Protein AF-M0R0I3-F1 (afdb_monomer)

Mean predicted aligned error: 6.27 Å

Structure (mmCIF, N/CA/C/O backbone):
data_AF-M0R0I3-F1
#
_entry.id   AF-M0R0I3-F1
#
loop_
_atom_site.group_PDB
_atom_site.id
_atom_site.type_symbol
_atom_site.label_atom_id
_atom_site.label_alt_id
_atom_site.label_comp_id
_atom_site.label_asym_id
_atom_site.label_entity_id
_atom_site.label_seq_id
_atom_site.pdbx_PDB_ins_code
_atom_site.Cartn_x
_atom_site.Cartn_y
_atom_site.Cartn_z
_atom_site.occupancy
_atom_site.B_iso_or_equiv
_atom_site.auth_seq_id
_atom_site.auth_comp_id
_atom_site.auth_asym_id
_atom_site.auth_atom_id
_atom_site.pdbx_PDB_model_num
ATOM 1 N N . MET A 1 1 ? 12.231 -8.109 -28.473 1.00 79.06 1 MET A N 1
ATOM 2 C CA . MET A 1 1 ? 12.574 -8.087 -27.032 1.00 79.06 1 MET A CA 1
ATOM 3 C C . MET A 1 1 ? 12.182 -6.751 -26.406 1.00 79.06 1 MET A C 1
ATOM 5 O O . MET A 1 1 ? 11.462 -6.767 -25.423 1.00 79.06 1 MET A O 1
ATOM 9 N N . GLU A 1 2 ? 12.518 -5.624 -27.038 1.00 82.75 2 GLU A N 1
ATOM 10 C CA . GLU A 1 2 ? 12.112 -4.262 -26.636 1.00 82.75 2 GLU A CA 1
ATOM 11 C C . GLU A 1 2 ? 10.617 -4.095 -26.304 1.00 82.75 2 GLU A C 1
ATOM 13 O O . GLU A 1 2 ? 10.285 -3.671 -25.204 1.00 82.75 2 GLU A O 1
ATOM 18 N N . LYS A 1 3 ? 9.702 -4.544 -27.178 1.00 88.62 3 LYS A N 1
ATOM 19 C CA . LYS A 1 3 ? 8.250 -4.499 -26.902 1.00 88.62 3 LYS A CA 1
ATOM 20 C C . LYS A 1 3 ? 7.852 -5.206 -25.597 1.00 88.62 3 LYS A C 1
ATOM 22 O O . LYS A 1 3 ? 6.929 -4.766 -24.925 1.00 88.62 3 LYS A O 1
ATOM 27 N N . LYS A 1 4 ? 8.531 -6.302 -25.233 1.00 89.94 4 LYS A N 1
ATOM 28 C CA . LYS A 1 4 ? 8.256 -7.005 -23.971 1.00 89.94 4 LYS A CA 1
ATOM 29 C C . LYS A 1 4 ? 8.718 -6.172 -22.774 1.00 89.94 4 LYS A C 1
ATOM 31 O O . LYS A 1 4 ? 7.980 -6.093 -21.808 1.00 89.94 4 LYS A O 1
ATOM 36 N N . VAL A 1 5 ? 9.877 -5.516 -22.867 1.00 89.56 5 VAL A N 1
ATOM 37 C CA . VAL A 1 5 ? 10.398 -4.628 -21.811 1.00 89.56 5 VAL A CA 1
ATOM 38 C C . VAL A 1 5 ? 9.466 -3.437 -21.580 1.00 89.56 5 VAL A C 1
ATOM 40 O O . VAL A 1 5 ? 9.169 -3.122 -20.433 1.00 89.56 5 VAL A O 1
ATOM 43 N N . ASP A 1 6 ? 8.955 -2.816 -22.647 1.00 89.62 6 ASP A N 1
ATOM 44 C CA . ASP A 1 6 ? 7.994 -1.708 -22.538 1.00 89.62 6 ASP A CA 1
ATOM 45 C C . ASP A 1 6 ? 6.694 -2.141 -21.839 1.00 89.62 6 ASP A C 1
ATOM 47 O O . ASP A 1 6 ? 6.240 -1.496 -20.894 1.00 89.62 6 ASP A O 1
ATOM 51 N N . VAL A 1 7 ? 6.129 -3.286 -22.242 1.00 94.88 7 VAL A N 1
ATOM 52 C CA . VAL A 1 7 ? 4.926 -3.843 -21.602 1.00 94.88 7 VAL A CA 1
ATOM 53 C C . VAL A 1 7 ? 5.189 -4.198 -20.138 1.00 94.88 7 VAL A C 1
ATOM 55 O O . VAL A 1 7 ? 4.378 -3.850 -19.284 1.00 94.88 7 VAL A O 1
ATOM 58 N N . THR A 1 8 ? 6.324 -4.832 -19.828 1.00 93.12 8 THR A N 1
ATOM 59 C CA . THR A 1 8 ? 6.706 -5.149 -18.445 1.00 93.12 8 THR A CA 1
ATOM 60 C C . THR A 1 8 ? 6.838 -3.884 -17.604 1.00 93.12 8 THR A C 1
ATOM 62 O O . THR A 1 8 ? 6.306 -3.840 -16.501 1.00 93.12 8 THR A O 1
ATOM 65 N N . SER A 1 9 ? 7.488 -2.837 -18.120 1.00 92.38 9 SER A N 1
ATOM 66 C CA . SER A 1 9 ? 7.644 -1.572 -17.396 1.00 92.38 9 SER A CA 1
ATOM 67 C C . SER A 1 9 ? 6.296 -0.941 -17.066 1.00 92.38 9 SER A C 1
ATOM 69 O O . SER A 1 9 ? 6.072 -0.559 -15.922 1.00 92.38 9 SER A O 1
ATOM 71 N N . LYS A 1 10 ? 5.383 -0.876 -18.042 1.00 93.94 10 LYS A N 1
ATOM 72 C CA . LYS A 1 10 ? 4.030 -0.341 -17.835 1.00 93.94 10 LYS A CA 1
ATOM 73 C C . LYS A 1 10 ? 3.255 -1.156 -16.805 1.00 93.94 10 LYS A C 1
ATOM 75 O O . LYS A 1 10 ? 2.693 -0.580 -15.878 1.00 93.94 10 LYS A O 1
ATOM 80 N N . ALA A 1 11 ? 3.285 -2.482 -16.935 1.00 95.38 11 ALA A N 1
ATOM 81 C CA . ALA A 1 11 ? 2.604 -3.383 -16.015 1.00 95.38 11 ALA A CA 1
ATOM 82 C C . ALA A 1 11 ? 3.111 -3.216 -14.576 1.00 95.38 11 ALA A C 1
ATOM 84 O O . ALA A 1 11 ? 2.305 -3.084 -13.661 1.00 95.38 11 ALA A O 1
ATOM 85 N N . VAL A 1 12 ? 4.431 -3.164 -14.364 1.00 95.00 12 VAL A N 1
ATOM 86 C CA . VAL A 1 12 ? 4.999 -3.000 -13.018 1.00 95.00 12 VAL A CA 1
ATOM 87 C C . VAL A 1 12 ? 4.623 -1.642 -12.423 1.00 95.00 12 VAL A C 1
ATOM 89 O O . VAL A 1 12 ? 4.202 -1.591 -11.270 1.00 95.00 12 VAL A O 1
ATOM 92 N N . THR A 1 13 ? 4.716 -0.550 -13.191 1.00 93.69 13 THR A N 1
ATOM 93 C CA . THR A 1 13 ? 4.322 0.785 -12.711 1.00 93.69 13 THR A CA 1
ATOM 94 C C . THR A 1 13 ? 2.847 0.838 -12.310 1.00 93.69 13 THR A C 1
ATOM 96 O O . THR A 1 13 ? 2.519 1.378 -11.253 1.00 93.69 13 THR A O 1
ATOM 99 N N . GLU A 1 14 ? 1.956 0.259 -13.116 1.00 96.50 14 GLU A N 1
ATOM 100 C CA . GLU A 1 14 ? 0.522 0.249 -12.824 1.00 96.50 14 GLU A CA 1
ATOM 101 C C . GLU A 1 14 ? 0.191 -0.624 -11.608 1.00 96.50 14 GLU A C 1
ATOM 103 O O . GLU A 1 14 ? -0.504 -0.176 -10.696 1.00 96.50 14 GLU A O 1
ATOM 108 N N . VAL A 1 15 ? 0.737 -1.842 -11.546 1.00 97.31 15 VAL A N 1
ATOM 109 C CA . VAL A 1 15 ? 0.532 -2.761 -10.417 1.00 97.31 15 VAL A CA 1
ATOM 110 C C . VAL A 1 15 ? 1.040 -2.148 -9.110 1.00 97.31 15 VAL A C 1
ATOM 112 O O . VAL A 1 15 ? 0.350 -2.233 -8.093 1.00 97.31 15 VAL A O 1
ATOM 115 N N . LEU A 1 16 ? 2.196 -1.475 -9.129 1.00 95.69 16 LEU A N 1
ATOM 116 C CA . LEU A 1 16 ? 2.715 -0.729 -7.980 1.00 95.69 16 LEU A CA 1
ATOM 117 C C . LEU A 1 16 ? 1.728 0.341 -7.506 1.00 95.69 16 LEU A C 1
ATOM 119 O O . LEU A 1 16 ? 1.370 0.366 -6.328 1.00 95.69 16 LEU A O 1
ATOM 123 N N . ALA A 1 17 ? 1.262 1.196 -8.420 1.00 94.75 17 ALA A N 1
ATOM 124 C CA . ALA A 1 17 ? 0.337 2.275 -8.087 1.00 94.75 17 ALA A CA 1
ATOM 125 C C . ALA A 1 17 ? -0.968 1.733 -7.484 1.00 94.75 17 ALA A C 1
ATOM 127 O O . ALA A 1 17 ? -1.382 2.171 -6.409 1.00 94.75 17 ALA A O 1
ATOM 128 N N . ARG A 1 18 ? -1.568 0.717 -8.118 1.00 97.56 18 ARG A N 1
ATOM 129 C CA . ARG A 1 18 ? -2.803 0.078 -7.640 1.00 97.56 18 ARG A CA 1
ATOM 130 C C . ARG A 1 18 ? -2.636 -0.595 -6.286 1.00 97.56 18 ARG A C 1
ATOM 132 O O . ARG A 1 18 ? -3.535 -0.512 -5.457 1.00 97.56 18 ARG A O 1
ATOM 139 N N . THR A 1 19 ? -1.489 -1.220 -6.036 1.00 97.38 19 THR A N 1
ATOM 140 C CA . THR A 1 19 ? -1.211 -1.861 -4.744 1.00 97.38 19 THR A CA 1
ATOM 141 C C . THR A 1 19 ? -1.091 -0.824 -3.628 1.00 97.38 19 THR A C 1
ATOM 143 O O . THR A 1 19 ? -1.662 -1.001 -2.557 1.00 97.38 19 THR A O 1
ATOM 146 N N . ILE A 1 20 ? -0.409 0.295 -3.885 1.00 95.62 20 ILE A N 1
ATOM 147 C CA . ILE A 1 20 ? -0.272 1.392 -2.918 1.00 95.62 20 ILE A CA 1
ATOM 148 C C . ILE A 1 20 ? -1.638 2.042 -2.620 1.00 95.62 20 ILE A C 1
ATOM 150 O O . ILE A 1 20 ? -1.944 2.329 -1.462 1.00 95.62 20 ILE A O 1
ATOM 154 N N . GLU A 1 21 ? -2.473 2.250 -3.644 1.00 96.50 21 GLU A N 1
ATOM 155 C CA . GLU A 1 21 ? -3.847 2.758 -3.494 1.00 96.50 21 GLU A CA 1
ATOM 156 C C . GLU A 1 21 ? -4.748 1.796 -2.715 1.00 96.50 21 GLU A C 1
ATOM 158 O O . GLU A 1 21 ? -5.546 2.246 -1.894 1.00 96.50 21 GLU A O 1
ATOM 163 N N . TYR A 1 22 ? -4.607 0.492 -2.958 1.00 96.81 22 TYR A N 1
ATOM 164 C CA . TYR A 1 22 ? -5.348 -0.559 -2.2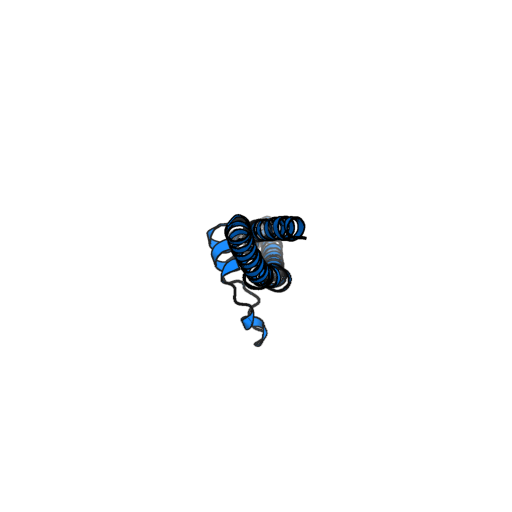65 1.00 96.81 22 TYR A CA 1
ATOM 165 C C . TYR A 1 22 ? -5.014 -0.599 -0.772 1.00 96.81 22 TYR A C 1
ATOM 167 O O . TYR A 1 22 ? -5.922 -0.600 0.058 1.00 96.81 22 TYR A O 1
ATOM 175 N N . LEU A 1 23 ? -3.723 -0.597 -0.425 1.00 95.38 23 LEU A N 1
ATOM 176 C CA . LEU A 1 23 ? -3.295 -0.629 0.973 1.00 95.38 23 LEU A CA 1
ATOM 177 C C . LEU A 1 23 ? -3.717 0.643 1.707 1.00 95.38 23 LEU A C 1
ATOM 179 O O . LEU A 1 23 ? -4.187 0.571 2.841 1.00 95.38 23 LEU A O 1
ATOM 183 N N . GLN A 1 24 ? -3.562 1.805 1.063 1.00 95.44 24 GLN A N 1
ATOM 184 C CA . GLN A 1 24 ? -3.874 3.102 1.655 1.00 95.44 24 GLN A CA 1
ATOM 185 C C . GLN A 1 24 ? -4.694 3.983 0.695 1.00 95.44 24 GLN A C 1
ATOM 187 O O . GLN A 1 24 ? -4.148 4.817 -0.047 1.00 95.44 24 GLN A O 1
ATOM 192 N N . PRO A 1 25 ? -6.037 3.866 0.754 1.00 94.62 25 PRO A N 1
ATOM 193 C CA . PRO A 1 25 ? -6.940 4.733 0.005 1.00 94.62 25 PRO A CA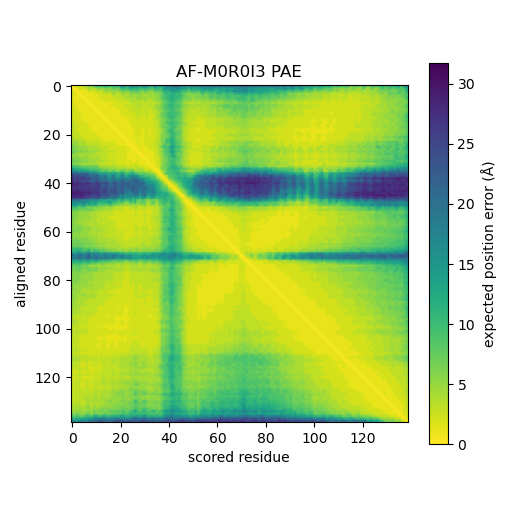 1
ATOM 194 C C . PRO A 1 25 ? -6.808 6.203 0.416 1.00 94.62 25 PRO A C 1
ATOM 196 O O . PRO A 1 25 ? -6.915 7.090 -0.428 1.00 94.62 25 PRO A O 1
ATOM 199 N N . ASN A 1 26 ? -6.512 6.470 1.693 1.00 92.38 26 ASN A N 1
ATOM 200 C CA . ASN A 1 26 ? -6.267 7.818 2.198 1.00 92.38 26 ASN A CA 1
ATOM 201 C C . ASN A 1 26 ? -4.924 8.373 1.666 1.00 92.38 26 ASN A C 1
ATOM 203 O O . ASN A 1 26 ? -3.875 7.805 1.985 1.00 92.38 26 ASN A O 1
ATOM 207 N N . PRO A 1 27 ? -4.911 9.509 0.937 1.00 92.88 27 PRO A N 1
ATOM 208 C CA . PRO A 1 27 ? -3.684 10.097 0.392 1.00 92.88 27 PRO A CA 1
ATOM 209 C C . PRO A 1 27 ? -2.603 10.421 1.435 1.00 92.88 27 PRO A C 1
ATOM 211 O O . PRO A 1 27 ? -1.415 10.258 1.158 1.00 92.88 27 PRO A O 1
ATOM 214 N N . ALA A 1 28 ? -2.985 10.854 2.641 1.00 89.25 28 ALA A N 1
ATOM 215 C CA . ALA A 1 28 ? -2.029 11.219 3.687 1.00 89.25 28 ALA A CA 1
ATOM 216 C C . ALA A 1 28 ? -1.307 9.986 4.256 1.00 89.25 28 ALA A C 1
ATOM 218 O O . ALA A 1 28 ? -0.082 9.977 4.390 1.00 89.25 28 ALA A O 1
ATOM 219 N N . SER A 1 29 ? -2.057 8.919 4.542 1.00 90.38 29 SER A N 1
ATOM 220 C CA . SER A 1 29 ? -1.491 7.642 4.992 1.00 90.38 29 SER A CA 1
ATOM 221 C C . SER A 1 29 ? -0.680 6.967 3.885 1.00 90.38 29 SER A C 1
ATOM 223 O O . SER A 1 29 ? 0.380 6.403 4.146 1.00 90.38 29 SER A O 1
ATOM 225 N N . ARG A 1 30 ? -1.107 7.111 2.625 1.00 92.56 30 ARG A N 1
ATOM 226 C CA . ARG A 1 30 ? -0.383 6.612 1.448 1.00 92.56 30 ARG A CA 1
ATOM 227 C C . ARG A 1 30 ? 1.016 7.209 1.311 1.00 92.56 30 ARG A C 1
ATOM 229 O O . ARG A 1 30 ? 1.975 6.484 1.033 1.00 92.56 30 ARG A O 1
ATOM 236 N N . ALA A 1 31 ? 1.150 8.517 1.532 1.00 89.19 31 ALA A N 1
ATOM 237 C CA . ALA A 1 31 ? 2.452 9.179 1.523 1.00 89.19 31 ALA A CA 1
ATOM 238 C C . ALA A 1 31 ? 3.385 8.577 2.589 1.00 89.19 31 ALA A C 1
ATOM 240 O O . ALA A 1 31 ? 4.536 8.257 2.297 1.00 89.19 31 ALA A O 1
ATOM 241 N N . LYS A 1 32 ? 2.865 8.329 3.798 1.00 88.06 32 LYS A N 1
ATOM 242 C CA . LYS A 1 32 ? 3.625 7.698 4.885 1.00 88.06 32 LYS A CA 1
ATOM 243 C C . LYS A 1 32 ? 3.993 6.241 4.595 1.00 88.06 32 LYS A C 1
ATOM 245 O O . LYS A 1 32 ? 5.123 5.855 4.872 1.00 88.06 32 LYS A O 1
ATOM 250 N N . LEU A 1 33 ? 3.093 5.455 3.994 1.00 88.31 33 LEU A N 1
ATOM 251 C CA . LEU A 1 33 ? 3.380 4.083 3.550 1.00 88.31 33 LEU A CA 1
ATOM 252 C C . LEU A 1 33 ? 4.557 4.049 2.566 1.00 88.31 33 LEU A C 1
ATOM 254 O O . LEU A 1 33 ? 5.433 3.197 2.675 1.00 88.31 33 LEU A O 1
ATOM 258 N N . THR A 1 34 ? 4.604 4.998 1.631 1.00 84.69 34 THR A N 1
ATOM 259 C CA . THR A 1 34 ? 5.699 5.087 0.652 1.00 84.69 34 THR A CA 1
ATOM 260 C C . THR A 1 34 ? 7.036 5.407 1.332 1.00 84.69 34 THR A C 1
ATOM 262 O O . THR A 1 34 ? 8.069 4.875 0.941 1.00 84.69 34 THR A O 1
ATOM 265 N N . MET A 1 35 ? 7.010 6.218 2.395 1.00 81.50 35 MET A N 1
ATOM 266 C CA . MET A 1 35 ? 8.182 6.588 3.203 1.00 81.50 35 MET A CA 1
ATOM 267 C C . MET A 1 35 ? 8.563 5.548 4.270 1.00 81.50 35 MET A C 1
ATOM 269 O O . MET A 1 35 ? 9.501 5.761 5.040 1.00 81.50 35 MET A O 1
ATOM 273 N N . LEU A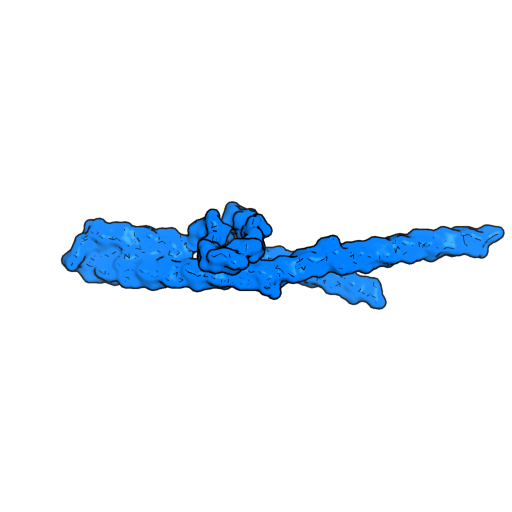 1 36 ? 7.833 4.435 4.356 1.00 77.81 36 LEU A N 1
ATOM 274 C CA . LEU A 1 36 ? 8.052 3.418 5.374 1.00 77.81 36 LEU A CA 1
ATOM 275 C C . LEU A 1 36 ? 9.367 2.682 5.076 1.00 77.81 36 LEU A C 1
ATOM 277 O O . LEU A 1 36 ? 9.488 1.953 4.089 1.00 77.81 36 LEU A O 1
ATOM 281 N N . ASN A 1 37 ? 10.374 2.918 5.920 1.00 64.50 37 ASN A N 1
ATOM 282 C CA . ASN A 1 37 ? 11.713 2.359 5.758 1.00 64.50 37 ASN A CA 1
ATOM 283 C C . ASN A 1 37 ? 11.775 0.903 6.246 1.00 64.50 37 ASN A C 1
ATOM 285 O O . ASN A 1 37 ? 11.468 0.594 7.398 1.00 64.50 37 ASN A O 1
ATOM 289 N N . THR A 1 38 ? 12.281 0.018 5.389 1.00 57.56 38 THR A N 1
ATOM 290 C CA . THR A 1 38 ? 12.408 -1.435 5.624 1.00 57.56 38 THR A CA 1
ATOM 291 C C . THR A 1 38 ? 13.422 -1.801 6.722 1.00 57.56 38 THR A C 1
ATOM 293 O O . THR A 1 38 ? 13.387 -2.898 7.279 1.00 57.56 38 THR A O 1
ATOM 296 N N . VAL A 1 39 ? 14.267 -0.849 7.134 1.00 45.41 39 VAL A N 1
ATOM 297 C CA . VAL A 1 39 ? 15.355 -1.034 8.118 1.00 45.41 39 VAL A CA 1
ATOM 298 C C . VAL A 1 39 ? 14.851 -1.259 9.558 1.00 45.41 39 VAL A C 1
ATOM 300 O O . VAL A 1 39 ? 15.585 -1.757 10.410 1.00 45.41 39 VAL A O 1
ATOM 303 N N . SER A 1 40 ? 13.576 -0.995 9.847 1.00 48.06 40 SER A N 1
ATOM 304 C CA . SER A 1 40 ? 13.021 -1.102 11.204 1.00 48.06 40 SER A CA 1
ATOM 305 C C . SER A 1 40 ? 12.808 -2.533 11.737 1.00 48.06 40 SER A C 1
ATOM 307 O O . SER A 1 40 ? 12.494 -2.704 12.918 1.00 48.06 40 SER A O 1
ATOM 309 N N . LYS A 1 41 ? 13.017 -3.581 10.922 1.00 46.97 41 LYS A N 1
ATOM 310 C CA . LYS A 1 41 ? 12.940 -4.985 11.381 1.00 46.97 41 LYS A CA 1
ATOM 311 C C . LYS A 1 41 ? 14.245 -5.541 11.963 1.00 46.97 41 LYS A C 1
ATOM 313 O O . LYS A 1 41 ? 14.166 -6.469 12.761 1.00 46.97 41 LYS A O 1
ATOM 318 N N . ILE A 1 42 ? 15.417 -4.955 11.681 1.00 44.75 42 ILE A N 1
ATOM 319 C CA . ILE A 1 42 ? 16.704 -5.451 12.233 1.00 44.75 42 ILE A CA 1
ATOM 320 C C . ILE A 1 42 ? 16.749 -5.328 13.773 1.00 44.75 42 ILE A C 1
ATOM 322 O O . ILE A 1 42 ? 17.481 -6.058 14.433 1.00 44.75 42 ILE A O 1
ATOM 326 N N . ARG A 1 43 ? 15.915 -4.461 14.366 1.00 47.97 43 ARG A N 1
ATOM 327 C CA . ARG A 1 43 ? 15.758 -4.309 15.826 1.00 47.97 43 ARG A CA 1
ATOM 328 C C . ARG A 1 43 ? 14.427 -4.828 16.395 1.00 47.97 43 ARG A C 1
ATOM 330 O O . ARG A 1 43 ? 14.157 -4.612 17.570 1.00 47.97 43 ARG A O 1
ATOM 337 N N . GLY A 1 44 ? 13.594 -5.502 15.595 1.00 47.50 44 GLY A N 1
ATOM 338 C CA . GLY A 1 44 ? 12.384 -6.184 16.081 1.00 47.50 44 GLY A CA 1
ATOM 339 C C . GLY A 1 44 ? 11.251 -5.294 16.619 1.00 47.50 44 GLY A C 1
ATOM 340 O O . GLY A 1 44 ? 10.417 -5.794 17.368 1.00 47.50 44 GLY A O 1
ATOM 341 N N . GLN A 1 45 ? 11.196 -3.998 16.275 1.00 46.66 45 GLN A N 1
ATOM 342 C CA . GLN A 1 45 ? 10.373 -3.036 17.032 1.00 46.66 45 GLN A CA 1
ATOM 343 C C . GLN A 1 45 ? 9.367 -2.174 16.264 1.00 46.66 45 GLN A C 1
ATOM 345 O O . GLN A 1 45 ? 8.745 -1.315 16.880 1.00 46.66 45 GLN A O 1
ATOM 350 N N . VAL A 1 46 ? 9.109 -2.388 14.973 1.00 52.72 46 VAL A N 1
ATOM 351 C CA . VAL A 1 46 ? 8.103 -1.557 14.285 1.00 52.72 46 VAL A CA 1
ATOM 352 C C . VAL A 1 46 ? 7.001 -2.421 13.695 1.00 52.72 46 VAL A C 1
ATOM 354 O O . VAL A 1 46 ? 7.059 -2.834 12.542 1.00 52.72 46 VAL A O 1
ATOM 357 N N . LYS A 1 47 ? 5.998 -2.699 14.536 1.00 59.28 47 LYS A N 1
ATOM 358 C CA . LYS A 1 47 ? 4.683 -3.214 14.126 1.00 59.28 47 LYS A CA 1
ATOM 359 C C . LYS A 1 47 ? 3.727 -2.104 13.675 1.00 59.28 47 LYS A C 1
ATOM 361 O O . LYS A 1 47 ? 2.625 -2.414 13.263 1.00 59.28 47 LYS A O 1
ATOM 366 N N . ASN A 1 48 ? 4.126 -0.834 13.784 1.00 68.00 48 ASN A N 1
ATOM 367 C CA . ASN A 1 48 ? 3.246 0.299 13.523 1.00 68.00 48 ASN A CA 1
ATOM 368 C C . ASN A 1 48 ? 3.786 1.145 12.355 1.00 68.00 48 ASN A C 1
ATOM 370 O O . ASN A 1 48 ? 4.913 1.641 12.441 1.00 68.00 48 ASN A O 1
ATOM 374 N N . PRO A 1 49 ? 3.012 1.338 11.277 1.00 72.88 49 PRO A N 1
ATOM 375 C CA . PRO A 1 49 ? 3.447 2.053 10.086 1.00 72.88 49 PRO A CA 1
ATOM 376 C C . PRO A 1 49 ? 3.504 3.587 10.253 1.00 72.88 49 PRO A C 1
ATOM 378 O O . PRO A 1 49 ? 3.867 4.298 9.314 1.00 72.88 49 PRO A O 1
ATOM 381 N N . GLY A 1 50 ? 3.195 4.124 11.442 1.00 82.75 50 GLY A N 1
ATOM 382 C CA . GLY A 1 50 ? 3.299 5.560 11.749 1.00 82.75 50 GLY A CA 1
ATOM 383 C C . GLY A 1 50 ? 2.066 6.375 11.336 1.00 82.75 50 GLY A C 1
ATOM 384 O O . GLY A 1 50 ? 2.105 7.613 11.252 1.00 82.75 50 GLY A O 1
ATOM 385 N N . TYR A 1 51 ? 0.961 5.690 11.062 1.00 88.62 51 TYR A N 1
ATOM 386 C CA . TYR A 1 51 ? -0.354 6.263 10.809 1.00 88.62 51 TYR A CA 1
ATOM 387 C C . TYR A 1 51 ? -1.443 5.343 11.369 1.00 88.62 51 TYR A C 1
ATOM 389 O O . TYR A 1 51 ? -1.235 4.135 11.434 1.00 88.62 51 TYR A O 1
ATOM 397 N N . PRO A 1 52 ? -2.590 5.901 11.788 1.00 91.50 52 PRO A N 1
ATOM 398 C CA . PRO A 1 52 ? -3.689 5.091 12.286 1.00 91.50 52 PRO A CA 1
ATOM 399 C C . PRO A 1 52 ? -4.408 4.373 11.136 1.00 91.50 52 PRO A C 1
ATOM 401 O O . PRO A 1 52 ? -4.632 4.964 10.076 1.00 91.50 52 PRO A O 1
ATOM 404 N N . GLN A 1 53 ? -4.821 3.128 11.375 1.00 9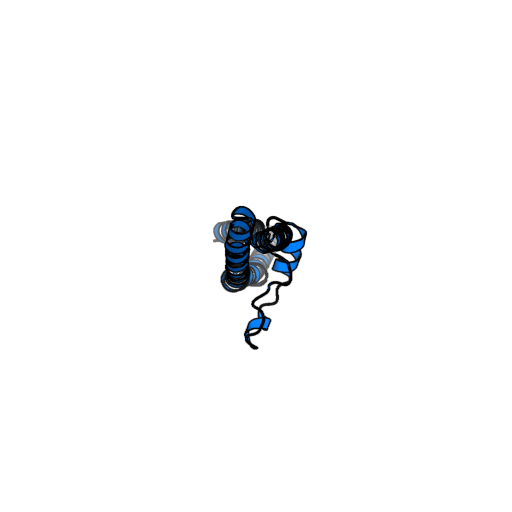4.81 53 GLN A N 1
ATOM 405 C CA . GLN A 1 53 ? -5.768 2.415 10.514 1.00 94.81 53 GLN A CA 1
ATOM 406 C C . GLN A 1 53 ? -7.205 2.812 10.868 1.00 94.81 53 GLN A C 1
ATOM 408 O O . GLN A 1 53 ? -7.515 3.110 12.027 1.00 94.81 53 GLN A O 1
ATOM 413 N N . SER A 1 54 ? -8.095 2.783 9.878 1.00 95.81 54 SER A N 1
ATOM 414 C CA . SER A 1 54 ? -9.526 3.081 10.043 1.00 95.81 54 SER A CA 1
ATOM 415 C C . SER A 1 54 ? -10.188 2.230 11.126 1.00 95.81 54 SER A C 1
ATOM 417 O O . SER A 1 54 ? -10.972 2.730 11.930 1.00 95.81 54 SER A O 1
ATOM 419 N N . GLU A 1 55 ? -9.826 0.957 11.172 1.00 96.88 55 GLU A N 1
ATOM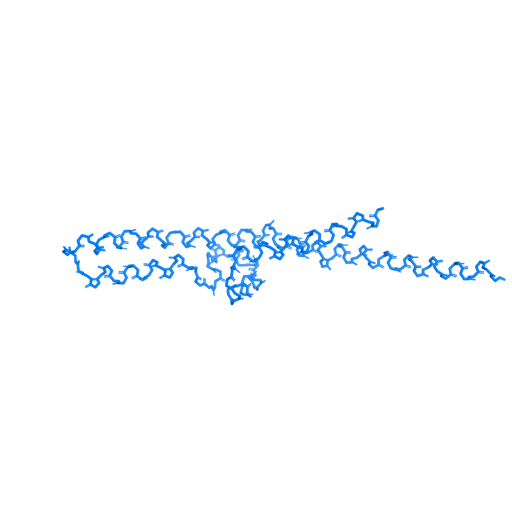 420 C CA . GLU A 1 55 ? -10.310 -0.056 12.095 1.00 96.88 55 GLU A CA 1
ATOM 421 C C . GLU A 1 55 ? -9.900 0.293 13.528 1.00 96.88 55 GLU A C 1
ATOM 423 O O . GLU A 1 55 ? -10.714 0.228 14.444 1.00 96.88 55 GLU A O 1
ATOM 428 N N . GLY A 1 56 ? -8.672 0.784 13.719 1.00 96.62 56 GLY A N 1
ATOM 429 C CA . GLY A 1 56 ? -8.190 1.237 15.022 1.00 96.62 56 GLY A CA 1
ATOM 430 C C . GLY A 1 56 ? -8.961 2.456 15.525 1.00 96.62 56 GLY A C 1
ATOM 431 O O . GLY A 1 56 ? -9.408 2.468 16.670 1.00 96.62 56 GLY A O 1
ATOM 432 N N . LEU A 1 57 ? -9.183 3.446 14.653 1.00 96.81 57 LEU A N 1
ATOM 433 C CA . LEU A 1 57 ? -9.954 4.654 14.981 1.00 96.81 57 LEU A CA 1
ATOM 434 C C . LEU A 1 57 ? -11.412 4.328 15.330 1.00 96.81 57 LEU A C 1
ATOM 436 O O . LEU A 1 57 ? -11.963 4.881 16.286 1.00 96.81 57 LEU A O 1
ATOM 440 N N . LEU A 1 58 ? -12.034 3.410 14.583 1.00 98.19 58 LEU A N 1
ATOM 441 C CA . LEU A 1 58 ? -13.378 2.922 14.883 1.00 98.19 58 LEU A CA 1
ATOM 442 C C . LEU A 1 58 ? -13.409 2.191 16.229 1.00 98.19 58 LEU A C 1
ATOM 444 O O . LEU A 1 58 ? -14.273 2.481 17.055 1.00 98.19 58 LEU A O 1
ATOM 448 N N . GLY A 1 59 ? -12.442 1.306 16.480 1.00 98.25 59 GLY A N 1
ATOM 449 C CA . GLY A 1 59 ? -12.333 0.581 17.743 1.00 98.25 59 GLY A CA 1
ATOM 450 C C . GLY A 1 59 ? -12.152 1.505 18.946 1.00 98.25 59 GLY A C 1
ATOM 451 O O . GLY A 1 59 ? -12.807 1.330 19.970 1.00 98.25 59 GLY A O 1
ATOM 452 N N . GLU A 1 60 ? -11.332 2.551 18.822 1.00 98.00 60 GLU A N 1
ATOM 453 C CA . GLU A 1 60 ? -11.198 3.588 19.853 1.00 98.00 60 GLU A CA 1
ATOM 454 C C . GLU A 1 60 ? -12.507 4.333 20.108 1.00 98.00 60 GLU A C 1
ATOM 456 O O . GLU A 1 60 ? -12.825 4.642 21.258 1.00 98.00 60 GLU A O 1
ATOM 461 N N . CYS A 1 61 ? -13.273 4.609 19.052 1.00 98.38 61 CYS A N 1
ATOM 462 C CA . CYS A 1 61 ? -14.574 5.249 19.171 1.00 98.38 61 CYS A CA 1
ATOM 463 C C . CYS A 1 61 ? -15.580 4.375 19.925 1.00 98.38 61 CYS A C 1
ATOM 465 O O . CYS A 1 61 ? -16.199 4.838 20.885 1.00 98.38 61 CYS A O 1
ATOM 467 N N . MET A 1 62 ? -15.675 3.104 19.533 1.00 98.44 62 MET A N 1
ATOM 468 C CA . MET A 1 62 ? -16.532 2.113 20.181 1.00 98.44 62 MET A CA 1
ATOM 469 C C . MET A 1 62 ? -16.169 1.947 21.657 1.00 98.44 62 MET A C 1
ATOM 471 O O . MET A 1 62 ? -17.042 2.044 22.513 1.00 98.44 62 MET A O 1
ATOM 475 N N . ILE A 1 63 ? -14.879 1.801 21.975 1.00 98.25 63 ILE A N 1
ATOM 476 C CA . ILE A 1 63 ? -14.420 1.633 23.360 1.00 98.25 63 ILE A CA 1
ATOM 477 C C . ILE A 1 63 ? -14.743 2.864 24.211 1.00 98.25 63 ILE A C 1
ATOM 479 O O . ILE A 1 63 ? -15.149 2.725 25.364 1.00 98.25 63 ILE A O 1
ATOM 483 N N . ARG A 1 64 ? -14.550 4.074 23.673 1.00 98.12 64 ARG A N 1
ATOM 484 C CA . ARG A 1 64 ? -14.827 5.317 24.405 1.00 98.12 64 ARG A CA 1
ATOM 485 C C . ARG A 1 64 ? -16.300 5.409 24.791 1.00 98.12 64 ARG A C 1
ATOM 487 O O . ARG A 1 64 ? -16.603 5.540 25.971 1.00 98.12 64 ARG A O 1
ATOM 494 N N . HIS A 1 65 ? -17.195 5.273 23.817 1.00 97.88 65 HIS A N 1
ATOM 495 C CA . HIS A 1 65 ? -18.631 5.382 24.070 1.00 97.88 65 HIS A CA 1
ATOM 496 C C . HIS A 1 65 ? -19.190 4.170 24.825 1.00 97.88 65 HIS A C 1
ATOM 498 O O . HIS A 1 65 ? -20.098 4.332 25.633 1.00 97.88 65 HIS A O 1
ATOM 504 N N . GLY A 1 66 ? -18.607 2.979 24.652 1.00 97.50 66 GLY A N 1
ATOM 505 C CA . GLY A 1 66 ? -18.939 1.804 25.459 1.00 97.50 66 GLY A CA 1
ATOM 506 C C . GLY A 1 66 ? -18.691 2.038 26.951 1.00 97.50 66 GLY A C 1
ATOM 507 O O . GLY A 1 66 ? -19.542 1.714 27.773 1.00 97.50 66 GLY A O 1
ATOM 508 N N . LYS A 1 67 ? -17.580 2.701 27.306 1.00 96.88 67 LYS A N 1
ATOM 509 C CA . LYS A 1 67 ? -17.292 3.098 28.698 1.00 96.88 67 LYS A CA 1
ATOM 510 C C . LYS A 1 67 ? -18.238 4.179 29.214 1.00 96.88 67 LYS A C 1
ATOM 512 O O . LYS A 1 67 ? -18.644 4.117 30.369 1.00 96.88 67 LYS A O 1
ATOM 517 N N . GLU A 1 68 ? -18.570 5.166 28.382 1.00 97.12 68 GLU A N 1
ATOM 518 C CA . GLU A 1 68 ? -19.477 6.266 28.749 1.00 97.12 68 GLU A CA 1
ATOM 519 C C . GLU A 1 68 ? -20.909 5.787 29.018 1.00 97.12 68 GLU A C 1
ATOM 521 O O . GLU A 1 68 ? -21.587 6.351 29.873 1.00 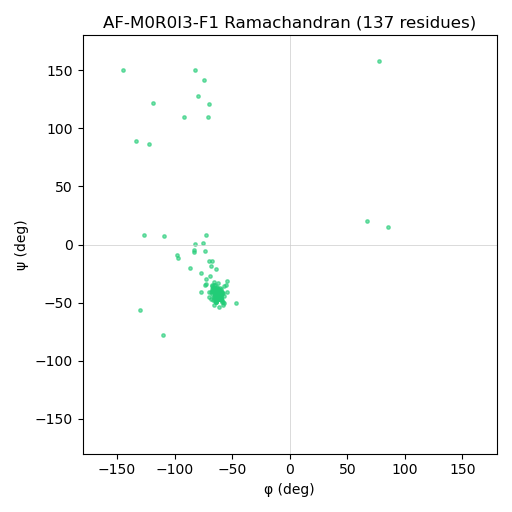97.12 68 GLU A O 1
ATOM 526 N N . LEU A 1 69 ? -21.358 4.732 28.330 1.00 95.31 69 LEU A N 1
ATOM 527 C CA . LEU A 1 69 ? -22.667 4.113 28.561 1.00 95.31 69 LEU A CA 1
ATOM 528 C C . LEU A 1 69 ? -22.776 3.393 29.916 1.00 95.31 69 LEU A C 1
ATOM 530 O O . LEU A 1 69 ? -23.891 3.163 30.380 1.00 95.31 69 LEU A O 1
ATOM 534 N N . GLY A 1 70 ? -21.646 3.068 30.551 1.00 87.69 70 GLY A N 1
ATOM 535 C CA . GLY A 1 70 ? -21.588 2.387 31.844 1.00 87.69 70 GLY A CA 1
ATOM 536 C C . GLY A 1 70 ? -21.853 0.877 31.766 1.00 87.69 70 GLY A C 1
ATOM 537 O O . GLY A 1 70 ? -22.488 0.378 30.840 1.00 87.69 70 GLY A O 1
ATOM 538 N N . GLY A 1 71 ? -21.372 0.142 32.775 1.00 82.88 71 GLY A N 1
ATOM 539 C CA . GLY A 1 71 ? -21.399 -1.333 32.829 1.00 82.88 71 GLY A CA 1
ATOM 540 C C . GLY A 1 71 ? -22.770 -1.973 33.082 1.00 82.88 71 GLY A C 1
ATOM 541 O O . GLY A 1 71 ? -22.846 -3.170 33.321 1.00 82.88 71 GLY A O 1
ATOM 542 N N . GLU A 1 72 ? -23.847 -1.187 33.073 1.00 88.88 72 GLU A N 1
ATOM 543 C CA . GLU A 1 72 ? -25.227 -1.697 33.103 1.00 88.88 72 GLU A CA 1
ATOM 544 C C . GLU A 1 72 ? -25.852 -1.741 31.698 1.00 88.88 72 GLU A C 1
ATOM 546 O O . GLU A 1 72 ? -26.942 -2.280 31.502 1.00 88.88 72 GLU A O 1
ATOM 551 N N . SER A 1 73 ? -25.173 -1.170 30.698 1.00 95.38 73 SER A N 1
ATOM 552 C CA . SER A 1 73 ? -25.639 -1.153 29.318 1.00 95.38 73 SER A CA 1
ATOM 553 C C . SER A 1 73 ? -25.097 -2.356 28.554 1.00 95.38 73 SER A C 1
ATOM 555 O O . SER A 1 73 ? -23.934 -2.374 28.159 1.00 95.38 73 SER A O 1
ATOM 557 N N . ASN A 1 74 ? -25.976 -3.302 28.211 1.00 96.38 74 ASN A N 1
ATOM 558 C CA . ASN A 1 74 ? -25.635 -4.413 27.310 1.00 96.38 74 ASN A CA 1
ATOM 559 C C . ASN A 1 74 ? -25.057 -3.926 25.967 1.00 96.38 74 ASN A C 1
ATOM 561 O O . ASN A 1 74 ? -24.239 -4.598 25.343 1.00 96.38 74 ASN A O 1
ATOM 565 N N . PHE A 1 75 ? -25.495 -2.752 25.496 1.00 97.31 75 PHE A N 1
ATOM 566 C CA . PHE A 1 75 ? -24.937 -2.142 24.292 1.00 97.31 75 PHE A CA 1
ATOM 567 C C . PHE A 1 75 ? -23.536 -1.570 24.536 1.00 97.31 75 PHE A C 1
ATOM 569 O O . PHE A 1 75 ? -22.689 -1.649 23.651 1.00 97.31 75 PHE A O 1
ATOM 576 N N . GLY A 1 76 ? -23.278 -1.033 25.733 1.00 97.94 76 GLY A N 1
ATOM 577 C CA . GLY A 1 76 ? -21.946 -0.615 26.162 1.00 97.94 76 GLY A CA 1
ATOM 578 C C . GLY A 1 76 ? -20.958 -1.777 26.128 1.00 97.94 76 GLY A C 1
ATOM 579 O O . GLY A 1 76 ? -19.925 -1.665 25.471 1.00 97.94 76 GLY A O 1
ATOM 580 N N . ASP A 1 77 ? -21.323 -2.915 26.719 1.00 97.56 77 ASP A N 1
ATOM 581 C CA . ASP A 1 77 ? -20.502 -4.134 26.704 1.00 97.56 77 ASP A CA 1
ATOM 582 C C . ASP A 1 77 ? -20.254 -4.641 25.276 1.00 97.56 77 ASP A C 1
ATOM 584 O O . ASP A 1 77 ? -19.113 -4.896 24.889 1.00 97.56 77 ASP A O 1
ATOM 588 N N . ALA A 1 78 ? -21.294 -4.672 24.434 1.00 97.94 78 ALA A N 1
ATOM 589 C CA . ALA A 1 78 ? -21.145 -5.046 23.028 1.00 97.94 78 ALA A CA 1
ATOM 590 C C . ALA A 1 78 ? -20.197 -4.106 22.256 1.00 97.94 78 ALA A C 1
ATOM 592 O O . ALA A 1 78 ? -19.428 -4.561 21.404 1.00 97.94 78 ALA A O 1
ATOM 593 N N . LEU A 1 79 ? -20.222 -2.797 22.543 1.00 98.19 79 LEU A N 1
ATOM 594 C CA . LEU A 1 79 ? -19.292 -1.831 21.952 1.00 98.19 79 LEU A CA 1
ATOM 595 C C . LEU A 1 79 ? -17.852 -2.046 22.433 1.00 98.19 79 LEU A C 1
ATOM 597 O O . LEU A 1 79 ? -16.924 -1.863 21.644 1.00 98.19 79 LEU A O 1
ATOM 601 N N . LEU A 1 80 ? -17.647 -2.435 23.693 1.00 98.19 80 LEU A N 1
ATOM 602 C CA . LEU A 1 80 ? -16.317 -2.755 24.215 1.00 98.19 80 LEU A CA 1
ATOM 603 C C . LEU A 1 80 ? -15.722 -3.969 23.490 1.00 98.19 80 LEU A C 1
ATOM 605 O O . LEU A 1 80 ? -14.614 -3.869 22.954 1.00 98.19 80 LEU A O 1
ATOM 609 N N . ASP A 1 81 ? -16.484 -5.059 23.383 1.00 98.06 81 ASP A N 1
ATOM 610 C CA . ASP A 1 81 ? -16.057 -6.297 22.717 1.00 98.06 81 ASP A CA 1
ATOM 611 C C . ASP A 1 81 ? -15.784 -6.087 21.218 1.00 98.06 81 ASP A C 1
ATOM 613 O O . ASP A 1 81 ? -14.755 -6.515 20.670 1.00 98.06 81 ASP A O 1
ATOM 617 N N . ALA A 1 82 ? -16.692 -5.382 20.535 1.00 98.38 82 ALA A N 1
ATOM 618 C CA . ALA A 1 82 ? -16.525 -5.033 19.128 1.00 98.38 82 ALA A CA 1
ATOM 619 C C . ALA A 1 82 ? -15.315 -4.113 18.924 1.00 98.38 82 ALA A C 1
ATOM 621 O O . ALA A 1 82 ? -14.522 -4.319 18.002 1.00 98.38 82 ALA A O 1
ATOM 622 N N . GLY A 1 83 ? -15.131 -3.127 19.803 1.00 98.44 83 GLY A N 1
ATOM 623 C CA . GLY A 1 83 ? -14.029 -2.181 19.724 1.00 98.44 83 GLY A CA 1
ATOM 624 C C . GLY A 1 83 ? -12.661 -2.829 19.941 1.00 98.44 83 GLY A C 1
ATOM 625 O O . GLY A 1 83 ? -11.706 -2.494 19.236 1.00 98.44 83 GLY A O 1
ATOM 626 N N . GLU A 1 84 ? -12.553 -3.805 20.847 1.00 98.25 84 GLU A N 1
ATOM 627 C CA . GLU A 1 84 ? -11.320 -4.581 21.017 1.00 98.25 84 GLU A CA 1
ATOM 628 C C . GLU A 1 84 ? -11.021 -5.444 19.783 1.00 98.25 84 GLU A C 1
ATOM 630 O O . GLU A 1 84 ? -9.882 -5.505 19.313 1.00 98.25 84 GLU A O 1
ATOM 635 N N . SER A 1 85 ? -12.053 -6.044 19.188 1.00 98.44 85 SER A N 1
ATOM 636 C CA . SER A 1 85 ? -11.920 -6.799 17.937 1.00 98.44 85 SER A CA 1
ATOM 637 C C . SER A 1 85 ? -11.455 -5.910 16.776 1.00 98.44 85 SER A C 1
ATOM 639 O O . SER A 1 85 ? -10.573 -6.303 16.011 1.00 98.44 85 SER A O 1
ATOM 641 N N . MET A 1 86 ? -11.970 -4.680 16.683 1.00 98.31 86 MET A N 1
ATOM 642 C CA . MET A 1 86 ? -11.525 -3.686 15.701 1.00 98.31 86 MET A CA 1
ATOM 643 C C . MET A 1 86 ? -10.059 -3.274 15.903 1.00 98.31 86 MET A C 1
ATOM 645 O O . MET A 1 86 ? -9.325 -3.118 14.927 1.00 98.31 86 MET A O 1
ATOM 649 N N . LYS A 1 87 ? -9.584 -3.171 17.153 1.00 96.75 87 LYS A N 1
ATOM 650 C CA . LYS A 1 87 ? -8.157 -2.926 17.428 1.00 96.75 87 LYS A CA 1
ATOM 651 C C . LYS A 1 87 ? -7.264 -4.066 16.947 1.00 96.75 87 LYS A C 1
ATOM 653 O O . LYS A 1 87 ? -6.246 -3.803 16.316 1.00 96.75 87 LYS A O 1
ATOM 658 N N . ARG A 1 88 ? -7.664 -5.321 17.169 1.00 96.25 88 ARG A N 1
ATOM 659 C CA . ARG A 1 88 ? -6.928 -6.486 16.644 1.00 96.25 88 ARG A CA 1
ATOM 660 C C . ARG A 1 88 ? -6.904 -6.491 15.113 1.00 96.25 88 ARG A C 1
ATOM 662 O O . ARG A 1 88 ? -5.875 -6.796 14.518 1.00 96.25 88 ARG A O 1
ATOM 669 N N . LEU A 1 89 ? -8.005 -6.100 14.466 1.00 97.44 89 LEU A N 1
ATOM 670 C CA . LEU A 1 89 ? -8.056 -5.961 13.009 1.00 97.44 89 LEU A CA 1
ATOM 671 C C . LEU A 1 89 ? -7.083 -4.884 12.498 1.00 97.44 89 LEU A C 1
ATOM 673 O O . LEU A 1 89 ? -6.420 -5.099 11.485 1.00 97.44 89 LEU A O 1
ATO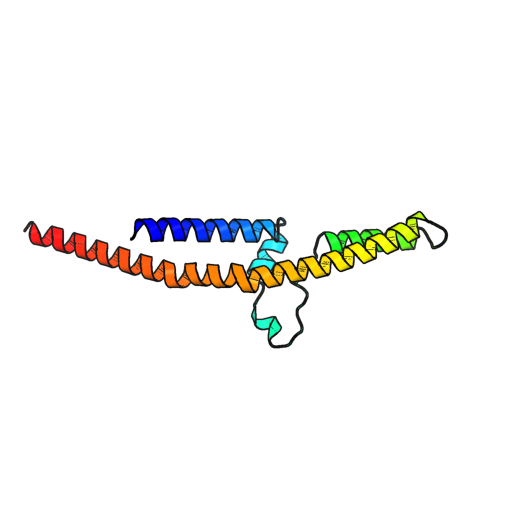M 677 N N . ALA A 1 90 ? -6.928 -3.775 13.227 1.00 95.50 90 ALA A N 1
ATOM 678 C CA . ALA A 1 90 ? -5.942 -2.743 12.907 1.00 95.50 90 ALA A CA 1
ATOM 679 C C . ALA A 1 90 ? -4.498 -3.277 12.934 1.00 95.50 90 ALA A C 1
ATOM 681 O O . ALA A 1 90 ? -3.723 -2.972 12.033 1.00 95.50 90 ALA A O 1
ATOM 682 N N . GLU A 1 91 ? -4.143 -4.127 13.903 1.00 92.44 91 GLU A N 1
ATOM 683 C CA . GLU A 1 91 ? -2.808 -4.747 13.978 1.00 92.44 91 GLU A CA 1
ATOM 684 C C . GLU A 1 91 ? -2.533 -5.697 12.800 1.00 92.44 91 GLU A C 1
ATOM 686 O O . GLU A 1 91 ? -1.419 -5.756 12.265 1.00 92.44 91 GLU A O 1
ATOM 691 N N . VAL A 1 92 ? -3.556 -6.441 12.368 1.00 95.00 92 VAL A N 1
ATOM 692 C CA . VAL A 1 92 ? -3.472 -7.290 11.171 1.00 95.00 92 VAL A CA 1
ATOM 693 C C . VAL A 1 92 ? -3.310 -6.427 9.920 1.00 95.00 92 VAL A C 1
ATOM 695 O O . VAL A 1 92 ? -2.486 -6.741 9.061 1.00 95.00 92 VAL A O 1
ATOM 698 N N . LYS A 1 93 ? -4.039 -5.309 9.831 1.00 94.81 93 LYS A N 1
ATOM 699 C CA . LYS A 1 93 ? -3.937 -4.362 8.717 1.00 94.81 93 LYS A CA 1
ATOM 700 C C . LYS A 1 93 ? -2.562 -3.686 8.652 1.00 94.81 93 LYS A C 1
ATOM 702 O O . LYS A 1 93 ? -1.993 -3.583 7.568 1.00 94.81 93 LYS A O 1
ATOM 707 N N . ASP A 1 94 ? -1.992 -3.309 9.794 1.00 92.19 94 ASP A N 1
ATOM 708 C CA . ASP A 1 94 ? -0.615 -2.809 9.885 1.00 92.19 94 ASP A CA 1
ATOM 709 C C . ASP A 1 94 ? 0.394 -3.849 9.383 1.00 92.19 94 ASP A C 1
ATOM 711 O O . ASP A 1 94 ? 1.321 -3.528 8.634 1.00 92.19 94 ASP A O 1
ATOM 715 N N . SER A 1 95 ? 0.195 -5.114 9.760 1.00 91.62 95 SER A N 1
ATOM 716 C CA . SER A 1 95 ? 1.055 -6.218 9.329 1.00 91.62 95 SER A CA 1
ATOM 717 C C . SER A 1 95 ? 0.978 -6.439 7.817 1.00 91.62 95 SER A C 1
ATOM 719 O O . SER A 1 95 ? 2.023 -6.575 7.180 1.00 91.62 95 SER A O 1
ATOM 721 N N . LEU A 1 96 ? -0.229 -6.397 7.239 1.00 94.31 96 LEU A N 1
ATOM 722 C CA . LEU A 1 96 ? -0.449 -6.469 5.792 1.00 94.31 96 LEU A CA 1
ATOM 723 C C . LEU A 1 96 ? 0.296 -5.347 5.056 1.00 94.31 96 LEU A C 1
ATOM 725 O O . LEU A 1 96 ? 1.022 -5.616 4.099 1.00 94.31 96 LEU A O 1
ATOM 729 N N . ASP A 1 97 ? 0.151 -4.102 5.516 1.00 92.50 97 ASP A N 1
ATOM 730 C CA . ASP A 1 97 ? 0.792 -2.941 4.892 1.00 92.50 97 ASP A CA 1
ATOM 731 C C . ASP A 1 97 ? 2.319 -3.082 4.888 1.00 92.50 97 ASP A C 1
ATOM 733 O O . ASP A 1 97 ? 2.969 -2.860 3.863 1.00 92.50 97 ASP A O 1
ATOM 737 N N . ILE A 1 98 ? 2.898 -3.495 6.020 1.00 89.50 98 ILE A N 1
ATOM 738 C CA . ILE A 1 98 ? 4.344 -3.700 6.160 1.00 89.50 98 ILE A CA 1
ATOM 739 C C . ILE A 1 98 ? 4.820 -4.859 5.279 1.00 89.50 98 ILE A C 1
ATOM 741 O O . ILE A 1 98 ? 5.852 -4.741 4.616 1.00 89.50 98 ILE A O 1
ATOM 745 N N . GLU A 1 99 ? 4.109 -5.984 5.275 1.00 92.62 99 GLU A N 1
ATOM 746 C CA . GLU A 1 99 ? 4.506 -7.171 4.520 1.00 92.62 99 GLU A CA 1
ATOM 747 C C . GLU A 1 99 ? 4.477 -6.917 3.013 1.00 92.62 99 GLU A C 1
ATOM 749 O O . GLU A 1 99 ? 5.467 -7.180 2.327 1.00 92.62 99 GLU A O 1
ATOM 754 N N . VAL A 1 100 ? 3.395 -6.328 2.500 1.00 95.19 100 VAL A N 1
ATOM 755 C CA . VAL A 1 100 ? 3.281 -5.991 1.076 1.00 95.19 100 VAL A CA 1
ATOM 756 C C . VAL A 1 100 ? 4.285 -4.901 0.695 1.00 95.19 100 VAL A C 1
ATOM 758 O O . VAL A 1 100 ? 4.900 -4.982 -0.371 1.00 95.19 100 VAL A O 1
ATOM 761 N N . LYS A 1 101 ? 4.540 -3.915 1.567 1.00 92.06 101 LYS A N 1
ATOM 762 C CA . LYS A 1 101 ? 5.588 -2.913 1.327 1.00 92.06 101 LYS A CA 1
ATOM 763 C C . LYS A 1 101 ? 6.954 -3.565 1.121 1.00 92.06 101 LYS A C 1
ATOM 765 O O . LYS A 1 101 ? 7.621 -3.286 0.129 1.00 92.06 101 LYS A O 1
ATOM 770 N N . GLN A 1 102 ? 7.346 -4.455 2.026 1.00 90.75 102 GLN A N 1
ATOM 771 C CA . GLN A 1 102 ? 8.687 -5.041 2.037 1.00 90.75 102 GLN A CA 1
ATOM 772 C C . GLN A 1 102 ? 8.891 -6.125 0.980 1.00 90.75 102 GLN A C 1
ATOM 774 O O . GLN A 1 102 ? 9.950 -6.187 0.363 1.00 90.75 102 GLN A O 1
ATOM 779 N N . ASN A 1 103 ? 7.895 -6.985 0.782 1.00 93.50 103 ASN A N 1
ATOM 780 C CA . ASN A 1 103 ? 8.047 -8.185 -0.039 1.00 93.50 103 ASN A CA 1
ATOM 781 C C . ASN A 1 103 ? 7.540 -8.002 -1.472 1.00 93.50 103 ASN A C 1
ATOM 783 O O . ASN A 1 103 ? 7.799 -8.855 -2.318 1.00 93.50 103 ASN A O 1
ATOM 787 N N . PHE A 1 104 ? 6.826 -6.909 -1.758 1.00 95.94 104 PHE A N 1
ATOM 788 C CA . PHE A 1 104 ? 6.237 -6.671 -3.073 1.00 95.94 104 PHE A CA 1
ATOM 789 C C . PHE A 1 104 ? 6.556 -5.280 -3.624 1.00 95.94 104 PHE A C 1
ATOM 791 O O . PHE A 1 104 ? 7.152 -5.178 -4.695 1.00 95.94 104 PHE A O 1
ATOM 798 N N . ILE A 1 105 ? 6.223 -4.211 -2.894 1.00 95.25 105 ILE A N 1
ATOM 799 C CA . ILE A 1 105 ? 6.414 -2.835 -3.383 1.00 95.25 105 ILE A CA 1
ATOM 800 C C . ILE A 1 105 ? 7.904 -2.512 -3.542 1.00 95.25 105 ILE A C 1
ATOM 802 O O . ILE A 1 105 ? 8.315 -2.116 -4.630 1.00 95.25 105 ILE A O 1
ATOM 806 N N . ASP A 1 106 ? 8.720 -2.729 -2.509 1.00 93.94 106 ASP A N 1
ATOM 807 C CA . ASP A 1 106 ? 10.150 -2.387 -2.544 1.00 93.94 106 ASP A CA 1
ATOM 808 C C . ASP A 1 106 ? 10.931 -3.140 -3.634 1.00 93.94 106 ASP A C 1
ATOM 810 O O . ASP A 1 106 ? 11.662 -2.493 -4.394 1.00 93.94 106 ASP A O 1
ATOM 814 N N . PRO A 1 107 ? 10.775 -4.472 -3.798 1.00 95.12 107 PRO A N 1
ATOM 815 C CA . PRO A 1 107 ? 11.427 -5.193 -4.887 1.00 95.12 107 PRO A CA 1
ATOM 816 C C . PRO A 1 107 ? 11.030 -4.677 -6.275 1.00 95.12 107 PRO A C 1
ATOM 818 O O . PRO A 1 107 ? 11.892 -4.522 -7.143 1.00 95.12 107 PRO A O 1
ATOM 821 N N . LEU A 1 108 ? 9.746 -4.374 -6.493 1.00 95.25 108 LEU A N 1
ATOM 822 C CA . LEU A 1 108 ? 9.252 -3.876 -7.780 1.00 95.25 108 LEU A CA 1
ATOM 823 C C . LEU A 1 108 ? 9.675 -2.428 -8.056 1.00 95.25 108 LEU A C 1
ATOM 825 O O . LEU A 1 108 ? 9.957 -2.081 -9.204 1.00 95.25 108 LEU A O 1
ATOM 829 N N . GLN A 1 109 ? 9.767 -1.585 -7.026 1.00 93.75 109 GLN A N 1
ATOM 830 C CA . GLN A 1 109 ? 10.354 -0.251 -7.152 1.00 93.75 109 GLN A CA 1
ATOM 831 C C . GLN A 1 109 ? 11.829 -0.343 -7.552 1.00 93.75 109 GLN A C 1
ATOM 833 O O . GLN A 1 109 ? 12.242 0.313 -8.507 1.00 93.75 109 GLN A O 1
ATOM 838 N N . ASN A 1 110 ? 12.602 -1.223 -6.908 1.00 93.19 110 ASN A N 1
ATOM 839 C CA . ASN A 1 110 ? 14.003 -1.445 -7.262 1.00 93.19 110 ASN A CA 1
ATOM 840 C C . ASN A 1 110 ? 14.166 -1.951 -8.709 1.00 93.19 110 ASN A C 1
ATOM 842 O O . ASN A 1 110 ? 15.036 -1.457 -9.426 1.00 93.19 110 ASN A O 1
ATOM 846 N N . LEU A 1 111 ? 13.301 -2.869 -9.158 1.00 93.75 111 LEU A N 1
ATOM 847 C CA . LEU A 1 111 ? 13.261 -3.344 -10.549 1.00 93.75 111 LEU A CA 1
ATOM 848 C C . LEU A 1 111 ? 13.047 -2.186 -11.543 1.00 93.75 111 LEU A C 1
ATOM 850 O O . LEU A 1 111 ? 13.717 -2.111 -12.575 1.00 93.75 111 LEU A O 1
ATOM 854 N N . CYS A 1 112 ? 12.125 -1.268 -11.236 1.00 91.00 112 CYS A N 1
ATOM 855 C CA . CYS A 1 112 ? 11.856 -0.087 -12.059 1.00 91.00 112 CYS A CA 1
ATOM 856 C C . CYS A 1 112 ? 13.031 0.896 -12.084 1.00 91.00 112 CYS A C 1
ATOM 858 O O . CYS A 1 112 ? 13.421 1.375 -13.150 1.00 91.00 112 CYS A O 1
ATOM 860 N N . GLU A 1 113 ? 13.582 1.222 -10.916 1.00 91.44 113 GLU A N 1
ATOM 861 C CA . GLU A 1 113 ? 14.580 2.283 -10.767 1.00 91.44 113 GLU A CA 1
ATOM 862 C C . GLU A 1 113 ? 15.978 1.877 -11.235 1.00 91.44 113 GLU A C 1
ATOM 864 O O . GLU A 1 113 ? 16.766 2.752 -11.613 1.00 91.44 113 GLU A O 1
ATOM 869 N N . LYS A 1 114 ? 16.277 0.572 -11.232 1.00 93.94 114 LYS A N 1
ATOM 870 C CA . LYS A 1 114 ? 17.570 0.022 -11.647 1.00 93.94 114 LYS A CA 1
ATOM 871 C C . LYS A 1 114 ? 17.465 -0.738 -12.959 1.00 93.94 114 LYS A C 1
ATOM 873 O O . LYS A 1 114 ? 17.819 -0.186 -13.997 1.00 93.94 114 LYS A O 1
ATOM 878 N N . ASP A 1 115 ? 16.948 -1.963 -12.926 1.00 93.62 115 ASP A N 1
ATOM 879 C CA . ASP A 1 115 ? 17.087 -2.908 -14.038 1.00 93.62 115 ASP A CA 1
ATOM 880 C C . ASP A 1 115 ? 16.372 -2.415 -15.305 1.00 93.62 115 ASP A C 1
ATOM 882 O O . ASP A 1 115 ? 16.959 -2.347 -16.386 1.00 93.62 115 ASP A O 1
ATOM 886 N N . LEU A 1 116 ? 15.106 -1.999 -15.186 1.00 92.19 116 LEU A N 1
ATOM 887 C CA . LEU A 1 116 ? 14.341 -1.505 -16.334 1.00 92.19 116 LEU A CA 1
ATOM 888 C C . LEU A 1 116 ? 14.914 -0.192 -16.879 1.00 92.19 116 LEU A C 1
ATOM 890 O O . LEU A 1 116 ? 14.966 0.002 -18.097 1.00 92.19 116 LEU A O 1
ATOM 894 N N . LYS A 1 117 ? 15.393 0.686 -15.994 1.00 92.19 117 LYS A N 1
ATOM 895 C CA . LYS A 1 117 ? 16.024 1.956 -16.369 1.00 92.19 117 LYS A CA 1
ATOM 896 C C . LYS A 1 117 ? 17.349 1.742 -17.106 1.00 92.19 117 LYS A C 1
ATOM 898 O O . LYS A 1 117 ? 17.623 2.432 -18.089 1.00 92.19 117 LYS A O 1
ATOM 903 N N . GLU A 1 118 ? 18.151 0.773 -16.674 1.00 95.38 118 GLU A N 1
ATOM 904 C CA . GLU A 1 118 ? 19.404 0.389 -17.328 1.00 95.38 118 GLU A CA 1
ATOM 905 C C . GLU A 1 118 ? 19.152 -0.214 -18.716 1.00 95.38 118 GLU A C 1
ATOM 907 O O . GLU A 1 118 ? 19.774 0.199 -19.701 1.00 95.38 118 GLU A O 1
ATOM 912 N N . ILE A 1 119 ? 18.168 -1.111 -18.840 1.00 93.94 119 ILE A N 1
ATOM 913 C CA . ILE A 1 119 ? 17.773 -1.676 -20.137 1.00 93.94 119 ILE A CA 1
ATOM 914 C C . ILE A 1 119 ? 17.326 -0.562 -21.095 1.00 93.94 119 ILE A C 1
ATOM 916 O O . ILE A 1 119 ? 17.788 -0.505 -22.238 1.00 93.94 119 ILE A O 1
ATOM 920 N N . GLN A 1 120 ? 16.474 0.361 -20.636 1.00 90.69 120 GLN A N 1
ATOM 921 C CA . GLN A 1 120 ? 16.037 1.511 -21.435 1.00 90.69 120 GLN A CA 1
ATOM 922 C C . GLN A 1 120 ? 17.213 2.403 -21.860 1.00 90.69 120 GLN A C 1
ATOM 924 O O . GLN A 1 120 ? 17.267 2.854 -23.008 1.00 90.69 120 GLN A O 1
ATOM 929 N N . HIS A 1 121 ? 18.185 2.630 -20.971 1.00 94.69 121 HIS A N 1
ATOM 930 C CA . HIS A 1 121 ? 19.396 3.383 -21.293 1.00 94.69 121 HIS A CA 1
ATOM 931 C C . HIS A 1 121 ? 20.189 2.724 -22.433 1.00 94.69 121 HIS A C 1
ATOM 933 O O . HIS A 1 121 ? 20.571 3.396 -23.398 1.00 94.69 121 HIS A O 1
ATOM 939 N N . HIS A 1 122 ? 20.405 1.408 -22.363 1.00 95.62 122 HIS A N 1
ATOM 940 C CA . HIS A 1 122 ? 21.126 0.672 -23.400 1.00 95.62 122 HIS A CA 1
ATOM 941 C C . HIS A 1 122 ? 20.383 0.639 -24.737 1.00 95.62 122 HIS A C 1
ATOM 943 O O . HIS A 1 122 ? 21.021 0.828 -25.776 1.00 95.62 122 HIS A O 1
ATOM 949 N N . LEU A 1 123 ? 19.057 0.480 -24.725 1.00 92.81 123 LEU A N 1
ATOM 950 C CA . LEU A 1 123 ? 18.230 0.553 -25.934 1.00 92.81 123 LEU A CA 1
ATOM 951 C C . LEU A 1 123 ? 18.347 1.926 -26.609 1.00 92.81 123 LEU A C 1
ATOM 953 O O . LEU A 1 123 ? 18.633 2.002 -27.804 1.00 92.81 123 LEU A O 1
ATOM 957 N N . LYS A 1 124 ? 18.254 3.018 -25.839 1.00 94.00 124 LYS A N 1
ATOM 958 C CA . LYS A 1 124 ? 18.415 4.383 -26.367 1.00 94.00 124 LYS A CA 1
ATOM 959 C C . LYS A 1 124 ? 19.802 4.612 -26.973 1.00 94.00 124 LYS A C 1
ATOM 961 O O . LYS A 1 124 ? 19.935 5.257 -28.013 1.00 94.00 124 LYS A O 1
ATOM 966 N N . LYS A 1 125 ? 20.848 4.070 -26.343 1.00 96.94 125 LYS A N 1
ATOM 967 C CA . LYS A 1 125 ? 22.227 4.150 -26.848 1.00 96.94 125 LYS A CA 1
ATOM 968 C C . LYS A 1 125 ? 22.412 3.353 -28.140 1.00 96.94 125 LYS A C 1
ATOM 970 O O . LYS A 1 125 ? 23.123 3.810 -29.036 1.00 96.94 125 LYS A O 1
ATOM 975 N N . LEU A 1 126 ? 21.797 2.174 -28.235 1.00 96.19 126 LEU A N 1
ATOM 976 C CA . LEU A 1 126 ? 21.822 1.348 -29.440 1.00 96.19 126 LEU A CA 1
ATOM 977 C C . LEU A 1 126 ? 21.127 2.058 -30.604 1.00 96.19 126 LEU A C 1
ATOM 979 O O . LEU A 1 126 ? 21.702 2.130 -31.687 1.00 96.19 126 LEU A O 1
ATOM 983 N N . GLU A 1 127 ? 19.956 2.645 -30.361 1.00 94.69 127 GLU A N 1
ATOM 984 C CA . GLU A 1 127 ? 19.210 3.384 -31.380 1.00 94.69 127 GLU A CA 1
ATOM 985 C C . GLU A 1 127 ? 20.000 4.594 -31.898 1.00 94.69 127 GLU A C 1
ATOM 987 O O . GLU A 1 127 ? 20.119 4.788 -33.105 1.00 94.69 127 GLU A O 1
ATOM 992 N N . GLY A 1 128 ? 20.657 5.350 -31.010 1.00 96.44 128 GLY A N 1
ATOM 993 C CA . GLY A 1 128 ? 21.541 6.445 -31.425 1.00 96.44 128 GLY A CA 1
ATOM 994 C C . GLY A 1 128 ? 22.698 5.986 -32.326 1.00 96.44 128 GLY A C 1
ATOM 995 O O . GLY A 1 128 ? 22.990 6.626 -33.335 1.00 96.44 128 GLY A O 1
ATOM 996 N N . ARG A 1 129 ? 23.330 4.846 -32.010 1.00 97.31 129 ARG A N 1
ATOM 997 C CA . ARG A 1 129 ? 24.394 4.256 -32.847 1.00 97.31 129 ARG A CA 1
ATOM 998 C C . ARG A 1 129 ? 23.867 3.754 -34.190 1.00 97.31 129 ARG A C 1
ATOM 1000 O O . ARG A 1 129 ? 24.554 3.901 -35.196 1.00 97.31 129 ARG A O 1
ATOM 1007 N N . ARG A 1 130 ? 22.665 3.169 -34.205 1.00 96.81 130 ARG A N 1
ATOM 1008 C CA . ARG A 1 130 ? 21.994 2.705 -35.425 1.00 96.81 130 ARG A CA 1
ATOM 1009 C C . ARG A 1 130 ? 21.755 3.871 -36.385 1.00 96.81 130 ARG A C 1
ATOM 1011 O O . ARG A 1 130 ? 22.101 3.771 -37.556 1.00 96.81 130 ARG A O 1
ATOM 1018 N N . LEU A 1 131 ? 21.233 4.986 -35.8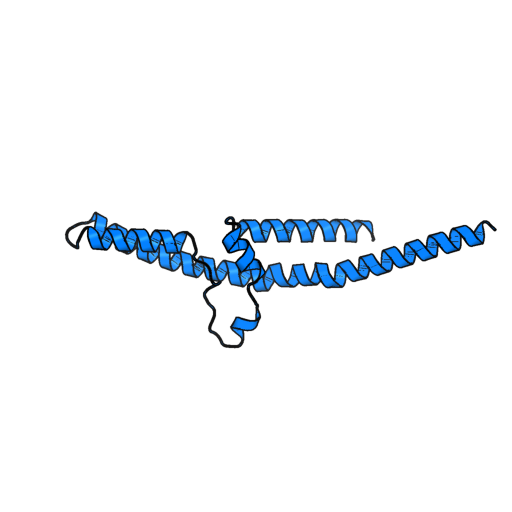72 1.00 96.69 131 LEU A N 1
ATOM 1019 C CA . LEU A 1 131 ? 20.981 6.197 -36.655 1.00 96.69 131 LEU A CA 1
ATOM 1020 C C . LEU A 1 131 ? 22.273 6.824 -37.211 1.00 96.69 131 LEU A C 1
ATOM 1022 O O . LEU A 1 131 ? 22.305 7.208 -38.379 1.00 96.69 131 LEU A O 1
ATOM 1026 N N . ASP A 1 132 ? 23.348 6.892 -36.415 1.00 96.69 132 ASP A N 1
ATOM 1027 C CA . ASP A 1 132 ? 24.662 7.381 -36.876 1.00 96.69 132 ASP A CA 1
ATOM 1028 C C . ASP A 1 132 ? 25.254 6.489 -37.981 1.00 96.69 132 ASP A C 1
ATOM 1030 O O . ASP A 1 132 ? 25.771 6.985 -38.986 1.00 96.69 132 ASP A O 1
ATOM 1034 N N . PHE A 1 133 ? 25.129 5.166 -37.836 1.00 96.81 133 PHE A N 1
ATOM 1035 C CA . PHE A 1 133 ? 25.554 4.216 -38.861 1.00 96.81 133 PHE A CA 1
ATOM 1036 C C . PHE A 1 133 ? 24.764 4.386 -40.167 1.00 96.81 133 PHE A C 1
ATOM 1038 O O . PHE A 1 133 ? 25.366 4.465 -41.239 1.00 96.81 133 PHE A O 1
ATOM 1045 N N . ASP A 1 134 ? 23.434 4.501 -40.086 1.00 96.62 134 ASP A N 1
ATOM 1046 C CA . ASP A 1 134 ? 22.569 4.721 -41.250 1.00 96.62 134 ASP A CA 1
ATOM 1047 C C . ASP A 1 134 ? 22.916 6.023 -41.986 1.00 96.62 134 ASP A C 1
ATOM 1049 O O . ASP A 1 134 ? 22.900 6.059 -43.219 1.00 96.62 134 ASP A O 1
ATOM 1053 N N . TYR A 1 135 ? 23.252 7.087 -41.248 1.00 96.06 135 TYR A N 1
ATOM 1054 C CA . TYR A 1 135 ? 23.696 8.354 -41.830 1.00 96.06 135 TYR A CA 1
ATOM 1055 C C . TYR A 1 135 ? 25.021 8.197 -42.586 1.00 96.06 135 TYR A C 1
ATOM 1057 O O . TYR A 1 135 ? 25.122 8.603 -43.743 1.00 96.06 135 TYR A O 1
ATOM 1065 N N . LYS A 1 136 ? 26.023 7.566 -41.960 1.00 96.31 136 LYS A N 1
ATOM 1066 C CA . LYS A 1 136 ? 27.351 7.364 -42.561 1.00 96.31 136 LYS A CA 1
ATOM 1067 C C . LYS A 1 136 ? 27.323 6.435 -43.769 1.00 96.31 136 LYS A C 1
ATOM 1069 O O . LYS A 1 136 ? 28.064 6.672 -44.707 1.00 96.31 136 LYS A O 1
ATOM 1074 N N . LYS A 1 137 ? 26.466 5.412 -43.767 1.00 93.44 137 LYS A N 1
ATOM 1075 C CA . LYS A 1 137 ? 26.326 4.463 -44.883 1.00 93.44 137 LYS A CA 1
ATOM 1076 C C . LYS A 1 137 ? 25.708 5.087 -46.141 1.00 93.44 137 LYS A C 1
ATOM 1078 O O . LYS A 1 137 ? 25.916 4.579 -47.236 1.00 93.44 137 LYS A O 1
ATOM 1083 N N . LYS A 1 138 ? 24.896 6.137 -45.988 1.00 88.38 138 LYS A N 1
ATOM 1084 C CA . LYS A 1 138 ? 24.261 6.855 -47.109 1.00 88.38 138 LYS A CA 1
ATOM 1085 C C . LYS A 1 138 ? 25.174 7.905 -47.753 1.00 88.38 138 LYS A C 1
ATOM 1087 O O . LYS A 1 138 ? 24.765 8.516 -48.738 1.00 88.38 138 LYS A O 1
ATOM 1092 N N . ARG A 1 139 ? 26.349 8.142 -47.172 1.00 70.06 139 ARG A N 1
ATOM 1093 C CA . ARG A 1 139 ? 27.388 9.051 -47.654 1.00 70.06 139 ARG A CA 1
ATOM 1094 C C . ARG A 1 139 ? 28.492 8.257 -48.337 1.00 70.06 139 ARG A C 1
ATOM 1096 O O . ARG A 1 139 ? 29.065 8.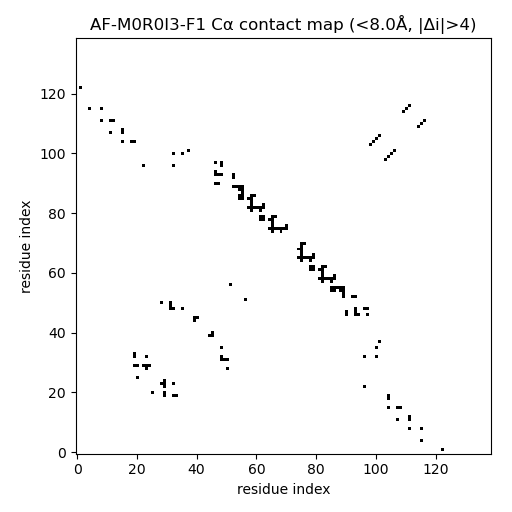821 -49.289 1.00 70.06 139 ARG A O 1
#

InterPro domains:
  IPR004148 BAR domain [PF03114] (1-139)
  IPR004148 BAR domain [PS51021] (1-139)
  IPR004148 BAR domain [SM00721] (1-139)
  IPR027267 AH/BAR domain superfamily [G3DSA:1.20.1270.60] (1-139)
  IPR027267 AH/BAR domain superfamily [SSF103657] (1-139)
  IPR050384 Endophilin/SH3RF [PTHR14167] (2-138)

Organism: Homo sapiens (NCBI:txid9606)

Foldseek 3Di:
DVVVLVVVLVVLVVVLVVVLCVLPVDPVLSVLLLVQDLVVPVVPDDLDSPDFDPLLVQLVVLQVVLVVVPPVDPSSVVSNVSSVVSNVVRSVSSVVSSCCSVVPNVVSVCCNVPVSVVVVVVVVVVVVVVVVVVVVVVD

pLDDT: mean 90.03, std 12.69, range [44.75, 98.44]

Sequence (139 aa):
MEKKVDVTSKAVTEVLARTIEYLQPNPASRAKLTMLNTVSKIRGQVKNPGYPQSEGLLGECMIRHGKELGGESNFGDALLDAGESMKRLAEVKDSLDIEVKQNFIDPLQNLCEKDLKEIQHHLKKLEGRRLDFDYKKKR

GO terms:
  GO:0005829 cytosol (C, IDA)

Nearest PDB structures (foldseek):
  2z0v-assembly1_A  TM=9.451E-01  e=9.383E-13  Homo sapiens
  1x03-assembly1_A-2  TM=9.764E-01  e=1.345E-10  Homo sapiens
  2d4c-assembly1_B  TM=8.423E-01  e=3.473E-11  Homo sapiens
  2d4c-assembly2_C  TM=8.605E-01  e=8.661E-10  Homo sapiens
  2d4c-assembly2_D  TM=8.673E-01  e=5.835E-10  Homo sapiens

Solvent-accessible surface area (backbone atoms only — not comparable to full-atom values): 7575 Å² total; per-residue (Å²): 111,66,72,56,52,55,51,50,52,53,50,51,56,50,52,47,53,52,51,48,42,67,73,29,73,51,68,72,54,30,54,43,57,72,66,55,66,79,73,47,59,86,75,75,72,65,74,65,73,85,64,87,44,72,43,32,56,50,10,52,51,30,37,52,53,13,58,73,58,32,98,85,30,72,65,16,55,51,25,36,57,52,12,53,53,25,38,55,50,23,53,53,50,35,47,51,49,53,48,46,41,60,74,46,46,49,56,53,50,49,42,52,72,44,57,51,44,51,53,52,51,52,51,54,53,49,52,55,50,51,53,53,50,56,56,59,72,77,106

Radius of gyration: 24.62 Å; Cα contacts (8 Å, |Δi|>4): 101; chains: 1; bounding box: 53×19×81 Å

Secondary structure (DSSP, 8-state):
-HHHHHHHHHHHHHHHHHHHHHH--SHHHHHHHHT--GGGGTTT-----SS--HHHHHHHHHHHHHHHT-TT-HHHHHHHHHHHHHHHHHHHHHHHHHHHIIIIIHHHHHIIIIIIHHHHHHHHHHHHHHHHHHHHHT-